Protein AF-A0A6V7HA22-F1 (afdb_monomer)

Mean predicted aligned error: 5.76 Å

Structure (mmCIF, N/CA/C/O backbone):
data_AF-A0A6V7HA22-F1
#
_entry.id   AF-A0A6V7HA22-F1
#
loop_
_atom_site.group_PDB
_atom_site.id
_atom_site.type_symbol
_atom_site.label_atom_id
_atom_site.label_alt_id
_atom_site.label_comp_id
_atom_site.label_asym_id
_atom_site.label_entity_id
_atom_site.label_seq_id
_atom_site.pdbx_PDB_ins_code
_atom_site.Cartn_x
_atom_site.Cartn_y
_atom_site.Cartn_z
_atom_site.occupancy
_atom_site.B_iso_or_equiv
_atom_site.auth_seq_id
_atom_site.auth_comp_id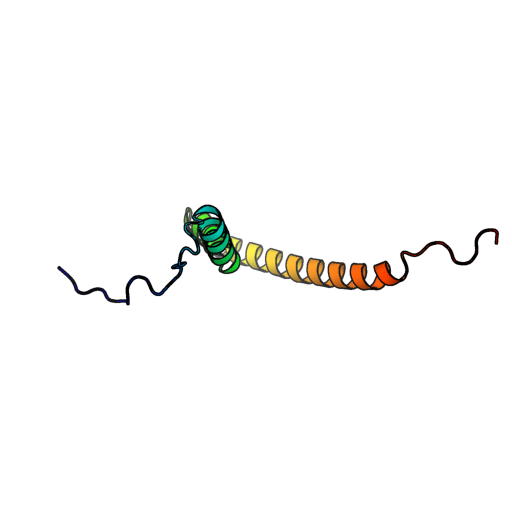
_atom_site.auth_asym_id
_atom_site.auth_atom_id
_atom_site.pdbx_PDB_model_num
ATOM 1 N N . MET A 1 1 ? -37.583 -7.371 10.030 1.00 58.41 1 MET A N 1
ATOM 2 C CA . MET A 1 1 ? -36.156 -6.981 10.049 1.00 58.41 1 MET A CA 1
ATOM 3 C C . MET A 1 1 ? -35.335 -8.212 9.701 1.00 58.41 1 MET A C 1
ATOM 5 O O . MET A 1 1 ? -35.522 -9.232 10.347 1.00 58.41 1 MET A O 1
ATOM 9 N N . GLY A 1 2 ? -34.544 -8.176 8.628 1.00 69.75 2 GLY A N 1
ATOM 10 C CA . GLY A 1 2 ? -33.761 -9.340 8.199 1.00 69.75 2 GLY A CA 1
ATOM 11 C C . GLY A 1 2 ? -32.555 -9.567 9.109 1.00 69.75 2 GLY A C 1
ATOM 12 O O . GLY A 1 2 ? -31.875 -8.608 9.466 1.00 69.75 2 GLY A O 1
ATOM 13 N N . MET A 1 3 ? -32.292 -10.824 9.469 1.00 80.12 3 MET A N 1
ATOM 14 C CA . MET A 1 3 ? -31.090 -11.212 10.212 1.00 80.12 3 MET A CA 1
ATOM 15 C C . MET A 1 3 ? -29.828 -10.814 9.434 1.00 80.12 3 MET A C 1
ATOM 17 O O . MET A 1 3 ? -29.777 -10.935 8.205 1.00 80.12 3 MET A O 1
ATOM 21 N N . ALA A 1 4 ? -28.796 -10.349 10.141 1.00 82.62 4 ALA A N 1
ATOM 22 C CA . ALA A 1 4 ? -27.519 -10.022 9.522 1.00 82.62 4 ALA A CA 1
ATOM 23 C C . ALA A 1 4 ? -26.884 -11.284 8.913 1.00 82.62 4 ALA A C 1
ATOM 25 O O . ALA A 1 4 ? -26.705 -12.288 9.595 1.00 82.62 4 ALA A O 1
ATOM 26 N N . ARG A 1 5 ? -26.514 -11.225 7.626 1.00 88.00 5 ARG A N 1
ATOM 27 C CA . ARG A 1 5 ? -25.867 -12.349 6.914 1.00 88.00 5 ARG A CA 1
ATOM 28 C C . ARG A 1 5 ? -24.417 -12.600 7.354 1.00 88.00 5 ARG A C 1
ATOM 30 O O . ARG A 1 5 ? -23.871 -13.647 7.040 1.00 88.00 5 ARG A O 1
ATOM 37 N N . HIS A 1 6 ? -23.796 -11.639 8.041 1.00 89.06 6 HIS A N 1
ATOM 38 C CA . HIS A 1 6 ? -22.405 -11.692 8.496 1.00 89.06 6 HIS A CA 1
ATOM 39 C C . HIS A 1 6 ? -22.282 -11.145 9.922 1.00 89.06 6 HIS A C 1
ATOM 41 O O . HIS A 1 6 ? -23.061 -10.273 10.325 1.00 89.06 6 HIS A O 1
ATOM 47 N N . ALA A 1 7 ? -21.272 -11.627 10.653 1.00 91.88 7 ALA A N 1
ATOM 48 C CA . ALA A 1 7 ? -20.934 -11.135 11.984 1.00 91.88 7 ALA A CA 1
ATOM 49 C C . ALA A 1 7 ? -20.541 -9.649 11.934 1.00 91.88 7 ALA A C 1
ATOM 51 O O . ALA A 1 7 ? -19.698 -9.237 11.133 1.00 91.88 7 ALA A O 1
ATOM 52 N N . GLN A 1 8 ? -21.164 -8.847 12.795 1.00 89.56 8 GLN A N 1
ATOM 53 C CA . GLN A 1 8 ? -20.852 -7.425 12.934 1.00 89.56 8 GLN A CA 1
ATOM 54 C C . GLN A 1 8 ? -19.534 -7.242 13.698 1.00 89.56 8 GLN A C 1
ATOM 56 O O . GLN A 1 8 ? -19.156 -8.098 14.494 1.00 89.56 8 GLN A O 1
ATOM 61 N N . PHE A 1 9 ? -18.838 -6.127 13.455 1.00 88.75 9 PHE A N 1
ATOM 62 C CA . PHE A 1 9 ? -17.609 -5.727 14.166 1.00 88.75 9 PHE A CA 1
ATOM 63 C C . PHE A 1 9 ? -16.412 -6.692 14.069 1.00 88.75 9 PHE A C 1
ATOM 65 O O . PHE A 1 9 ? -15.442 -6.550 14.808 1.00 88.75 9 PHE A O 1
ATOM 72 N N . LEU A 1 10 ? -16.446 -7.654 13.142 1.00 88.38 10 LEU A N 1
ATOM 73 C CA . LEU A 1 10 ? -15.334 -8.580 12.919 1.00 88.38 10 LEU A CA 1
ATOM 74 C C . LEU A 1 10 ? -14.303 -8.017 11.926 1.00 88.38 10 LEU A C 1
ATOM 76 O O . LEU A 1 10 ? -13.104 -8.007 12.187 1.00 88.38 10 LEU A O 1
ATOM 80 N N . GLY A 1 11 ? -14.763 -7.539 10.767 1.00 87.56 11 GLY A N 1
ATOM 8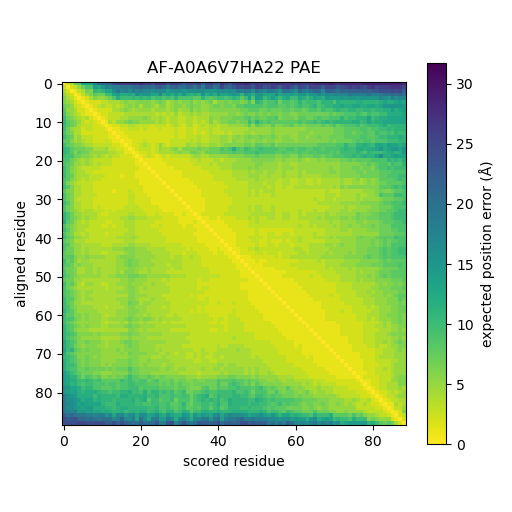1 C CA . GLY A 1 11 ? -13.891 -7.018 9.712 1.00 87.56 11 GLY A CA 1
ATOM 82 C C . GLY A 1 11 ? -13.568 -5.537 9.901 1.00 87.56 11 GLY A C 1
ATOM 83 O O . GLY A 1 11 ? -14.463 -4.752 10.208 1.00 87.56 11 GLY A O 1
ATOM 84 N N . ARG A 1 12 ? -12.304 -5.147 9.667 1.00 90.06 12 ARG A N 1
ATOM 85 C CA . ARG A 1 12 ? -11.843 -3.736 9.613 1.00 90.06 12 ARG A CA 1
ATOM 86 C C . ARG A 1 12 ? -12.238 -2.909 10.839 1.00 90.06 12 ARG A C 1
ATOM 88 O O . ARG A 1 12 ? -12.444 -1.703 10.751 1.00 90.06 12 ARG A O 1
ATOM 95 N N . THR A 1 13 ? -12.343 -3.577 11.980 1.00 93.81 13 THR A N 1
ATOM 96 C CA . THR A 1 13 ? -12.643 -2.970 13.273 1.00 93.81 13 THR A CA 1
ATOM 97 C C . THR A 1 13 ? -11.341 -2.863 14.058 1.00 93.81 13 THR A C 1
ATOM 99 O O . THR A 1 13 ? -10.548 -3.802 14.077 1.00 93.81 13 THR A O 1
ATOM 102 N N . VAL A 1 14 ? -11.089 -1.705 14.668 1.00 94.50 14 VAL A N 1
ATOM 103 C CA . VAL A 1 14 ? -9.865 -1.433 15.432 1.00 94.50 14 VAL A CA 1
ATOM 104 C C . VAL A 1 14 ? -10.250 -1.011 16.840 1.00 94.50 14 VAL A C 1
ATOM 106 O O . VAL A 1 14 ? -11.010 -0.062 17.018 1.00 94.50 14 VAL A O 1
ATOM 109 N N . MET A 1 15 ? -9.702 -1.705 17.837 1.00 95.19 15 MET A N 1
ATOM 110 C CA . MET A 1 15 ? -9.905 -1.363 19.243 1.00 95.19 15 MET A CA 1
ATOM 111 C C . MET A 1 15 ? -9.056 -0.150 19.621 1.00 95.19 15 MET A C 1
ATOM 113 O O . MET A 1 15 ? -7.867 -0.075 19.298 1.00 95.19 15 MET A O 1
ATOM 117 N N . VAL A 1 16 ? -9.664 0.796 20.329 1.00 96.38 16 VAL A N 1
ATOM 118 C CA . VAL A 1 16 ? -8.978 1.993 20.818 1.00 96.38 16 VAL A CA 1
ATOM 119 C C . VAL A 1 16 ? -8.258 1.651 22.119 1.00 96.38 16 VAL A C 1
ATOM 121 O O . VAL A 1 16 ? -8.869 1.164 23.065 1.00 96.38 16 VAL A O 1
ATOM 124 N N . GLN A 1 17 ? -6.956 1.922 22.176 1.00 95.12 17 GLN A N 1
ATOM 125 C CA . GLN A 1 17 ? -6.144 1.739 23.380 1.00 95.12 17 GLN A CA 1
ATOM 126 C C . GLN A 1 17 ? -5.879 3.092 24.039 1.00 95.12 17 GLN A C 1
ATOM 128 O O . GLN A 1 17 ? -5.572 4.063 23.345 1.00 95.12 17 GLN A O 1
ATOM 133 N N . ASN A 1 18 ? -5.959 3.149 25.372 1.00 94.56 18 ASN A N 1
ATOM 134 C CA . ASN A 1 18 ? -5.616 4.329 26.180 1.00 94.56 18 ASN A CA 1
ATOM 135 C C . ASN A 1 18 ? -6.323 5.621 25.728 1.00 94.56 18 ASN A C 1
ATOM 137 O O . ASN A 1 18 ? -5.722 6.692 25.735 1.00 94.56 18 ASN A O 1
ATOM 141 N N . ASN A 1 19 ? -7.572 5.505 25.261 1.00 93.69 19 ASN A N 1
ATOM 142 C CA . ASN A 1 19 ? -8.359 6.602 24.686 1.00 93.69 19 ASN A CA 1
ATOM 143 C C . ASN A 1 19 ? -7.657 7.372 23.539 1.00 93.69 19 ASN A C 1
ATOM 145 O O . ASN A 1 19 ? -8.003 8.510 23.229 1.00 93.69 19 ASN A O 1
ATOM 149 N N . ASN A 1 20 ? -6.662 6.766 22.882 1.00 95.94 20 ASN A N 1
ATOM 150 C CA . ASN A 1 20 ? -5.942 7.394 21.781 1.00 95.94 20 ASN A CA 1
ATOM 151 C C . ASN A 1 20 ? -6.631 7.0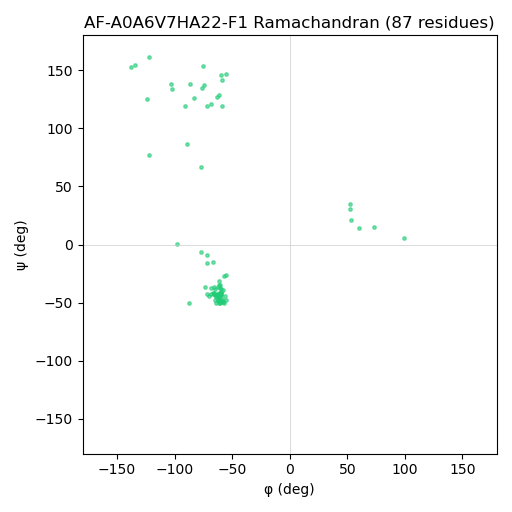91 20.442 1.00 95.94 20 ASN A C 1
ATOM 153 O O . ASN A 1 20 ? -6.294 6.136 19.733 1.00 95.94 20 ASN A O 1
ATOM 157 N N . LEU A 1 21 ? -7.608 7.931 20.104 1.00 95.12 21 LEU A N 1
ATOM 158 C CA . LEU A 1 21 ? -8.391 7.829 18.871 1.00 95.12 21 LEU A CA 1
ATOM 159 C C . LEU A 1 21 ? -7.550 8.068 17.614 1.00 95.12 21 LEU A C 1
ATOM 161 O O . LEU A 1 21 ? -7.750 7.409 16.594 1.00 95.12 21 LEU A O 1
ATOM 165 N N . GLU A 1 22 ? -6.587 8.984 17.679 1.00 96.31 22 GLU A N 1
ATOM 166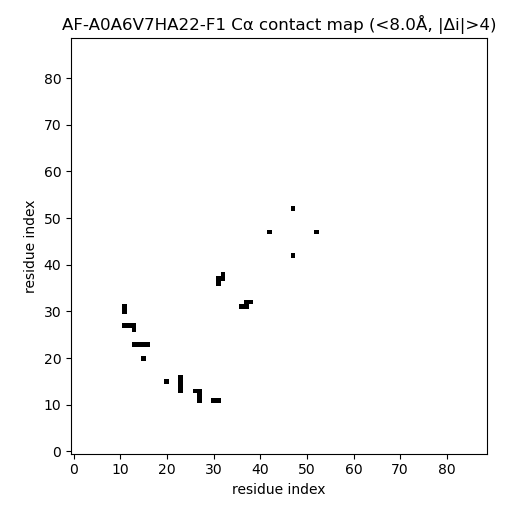 C CA . GLU A 1 22 ? -5.790 9.361 16.516 1.00 96.31 22 GLU A CA 1
ATOM 167 C C . GLU A 1 22 ? -4.915 8.195 16.037 1.00 96.31 22 GLU A C 1
ATOM 169 O O . GLU A 1 22 ? -4.871 7.882 14.844 1.00 96.31 22 GLU A O 1
ATOM 174 N N . LYS A 1 23 ? -4.285 7.478 16.975 1.00 96.19 23 LYS A N 1
ATOM 175 C CA . LYS A 1 23 ? -3.506 6.271 16.678 1.00 96.19 23 LYS A CA 1
ATOM 176 C C . LYS A 1 23 ? -4.384 5.170 16.083 1.00 96.19 23 LYS A C 1
ATOM 178 O O . LYS A 1 23 ? -3.979 4.545 15.102 1.00 96.19 23 LYS A O 1
ATOM 183 N N . ALA A 1 24 ? -5.576 4.952 16.642 1.00 97.00 24 ALA A N 1
ATOM 184 C CA . ALA A 1 24 ? -6.516 3.953 16.138 1.00 97.00 24 ALA A CA 1
ATOM 185 C C . ALA A 1 24 ? -6.979 4.279 14.707 1.00 97.00 24 ALA A C 1
ATOM 187 O O . ALA A 1 24 ? -6.958 3.404 13.842 1.00 97.00 24 ALA A O 1
ATOM 188 N N . ASN A 1 25 ? -7.298 5.545 14.423 1.00 96.25 25 ASN A N 1
ATOM 189 C CA . ASN A 1 25 ? -7.709 5.985 13.091 1.00 96.25 25 ASN A CA 1
ATOM 190 C C . ASN A 1 25 ? -6.567 5.863 12.065 1.00 96.25 25 ASN A C 1
ATOM 192 O O . ASN A 1 25 ? -6.765 5.373 10.954 1.00 96.25 25 ASN A O 1
ATOM 196 N N . ARG A 1 26 ? -5.334 6.233 12.436 1.00 96.25 26 ARG A N 1
ATOM 197 C CA . ARG A 1 26 ? -4.152 6.031 11.578 1.00 96.25 26 ARG A CA 1
ATOM 198 C C . ARG A 1 26 ? -3.921 4.551 11.277 1.00 96.25 26 ARG A C 1
ATOM 200 O O . ARG A 1 26 ? -3.640 4.196 10.134 1.00 96.25 26 ARG A O 1
ATOM 207 N N . LEU A 1 27 ? -4.067 3.682 12.278 1.00 96.19 27 LEU A N 1
ATOM 208 C CA . LEU A 1 27 ? -3.938 2.240 12.090 1.00 96.19 27 LEU A CA 1
ATOM 209 C C . LEU A 1 27 ? -5.024 1.702 11.155 1.00 96.19 27 LEU A C 1
ATOM 211 O O . LEU A 1 27 ? -4.698 0.978 10.217 1.00 96.19 27 LEU A O 1
ATOM 215 N N . LEU A 1 28 ? -6.279 2.115 11.348 1.00 96.12 28 LEU A N 1
ATOM 216 C CA . LEU A 1 28 ? -7.382 1.754 10.462 1.00 96.12 28 LEU A CA 1
ATOM 217 C C . LEU A 1 28 ? -7.108 2.202 9.018 1.00 96.12 28 LEU A C 1
ATOM 219 O O . LEU A 1 28 ? -7.174 1.386 8.102 1.00 96.12 28 LEU A O 1
ATOM 223 N N . ASN A 1 29 ? -6.709 3.458 8.808 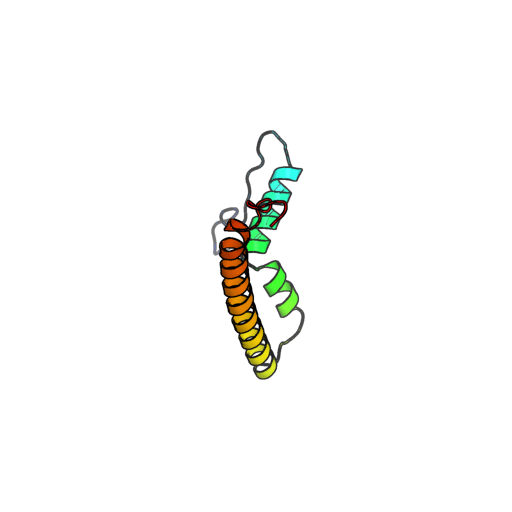1.00 96.38 29 ASN A N 1
ATOM 224 C CA . ASN A 1 29 ? -6.366 3.974 7.480 1.00 96.38 29 ASN A CA 1
ATOM 225 C C . ASN A 1 29 ? -5.218 3.198 6.823 1.00 96.38 29 ASN A C 1
ATOM 227 O O . ASN A 1 29 ? -5.268 2.930 5.621 1.00 96.38 29 ASN A O 1
ATOM 231 N N . ASN A 1 30 ? -4.211 2.785 7.596 1.00 96.38 30 ASN A N 1
ATOM 232 C CA . ASN A 1 30 ? -3.119 1.953 7.096 1.00 96.38 30 ASN A CA 1
ATOM 233 C C . ASN A 1 30 ? -3.601 0.554 6.690 1.00 96.38 30 ASN A C 1
ATOM 235 O O . ASN A 1 30 ? -3.187 0.063 5.641 1.00 96.38 3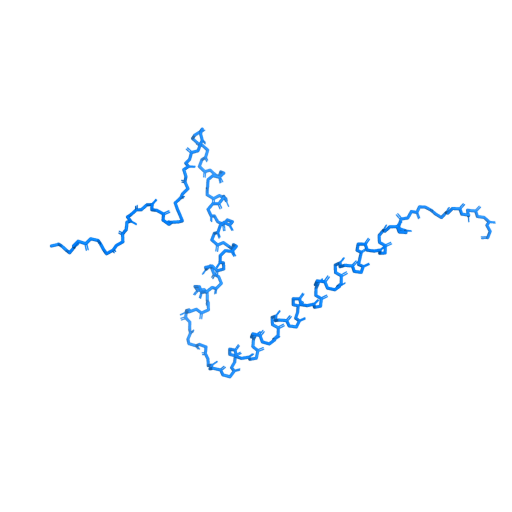0 ASN A O 1
ATOM 239 N N . VAL A 1 31 ? -4.484 -0.077 7.472 1.00 96.31 31 VAL A N 1
ATOM 240 C CA . VAL A 1 31 ? -5.087 -1.379 7.131 1.00 96.31 31 VAL A CA 1
ATOM 241 C C . VAL A 1 31 ? -5.887 -1.269 5.831 1.00 96.31 31 VAL A C 1
ATOM 243 O O . VAL A 1 31 ? -5.632 -2.018 4.891 1.00 96.31 31 VAL A O 1
ATOM 246 N N . LEU A 1 32 ? -6.773 -0.273 5.725 1.00 96.38 32 LEU A N 1
ATOM 247 C CA . LEU A 1 32 ? -7.585 -0.035 4.525 1.00 96.38 32 LEU A CA 1
ATOM 248 C C . LEU A 1 32 ? -6.730 0.279 3.285 1.00 96.38 32 LEU A C 1
ATOM 250 O O . LEU A 1 32 ? -7.078 -0.117 2.170 1.00 96.38 32 LEU A O 1
ATOM 254 N N . SER A 1 33 ? -5.607 0.978 3.472 1.00 95.88 33 SER A N 1
ATOM 255 C CA . SER A 1 33 ? -4.663 1.294 2.395 1.00 95.88 33 SER A CA 1
ATOM 256 C C . SER A 1 33 ? -3.887 0.062 1.934 1.00 95.88 33 SER A C 1
ATOM 258 O O . SER A 1 33 ? -3.759 -0.145 0.731 1.00 95.88 33 SER A O 1
ATOM 260 N N . LYS A 1 34 ? -3.417 -0.782 2.865 1.00 95.56 34 LYS A N 1
ATOM 261 C CA . LYS A 1 34 ? -2.716 -2.039 2.552 1.00 95.56 34 LYS A CA 1
ATOM 262 C C . LYS A 1 34 ? -3.617 -3.050 1.846 1.00 95.56 34 LYS A C 1
ATOM 264 O O . LYS A 1 34 ? -3.162 -3.717 0.926 1.00 95.56 34 LYS A O 1
ATOM 269 N N . GLU A 1 35 ? -4.887 -3.132 2.239 1.00 95.44 35 GLU A N 1
ATOM 270 C CA . GLU A 1 35 ? -5.893 -3.954 1.5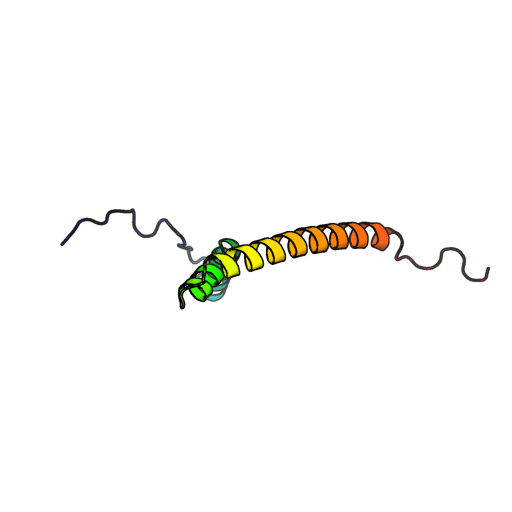48 1.00 95.44 35 GLU A CA 1
ATOM 271 C C . GLU A 1 35 ? -6.314 -3.370 0.185 1.00 95.44 35 GLU A C 1
ATOM 273 O O . GLU A 1 35 ? -7.033 -4.020 -0.569 1.00 95.44 35 GLU A O 1
ATOM 278 N N . GLY A 1 36 ? -5.896 -2.142 -0.149 1.00 95.38 36 GLY A N 1
ATOM 279 C CA . GLY A 1 36 ? -6.203 -1.505 -1.431 1.00 95.38 36 GLY A CA 1
ATOM 280 C C . GLY A 1 36 ? -7.653 -1.026 -1.574 1.00 95.38 36 GLY A C 1
ATOM 281 O O . GLY A 1 36 ? -8.084 -0.697 -2.680 1.00 95.38 36 GLY A O 1
ATOM 282 N N . ILE A 1 37 ? -8.420 -0.929 -0.482 1.00 95.88 37 ILE A N 1
ATOM 283 C CA . ILE A 1 37 ? -9.857 -0.594 -0.527 1.00 95.88 37 ILE A CA 1
ATOM 284 C C . ILE A 1 37 ? -10.089 0.800 -1.079 1.00 95.88 37 ILE A C 1
ATOM 286 O O . ILE A 1 37 ? -10.978 1.000 -1.902 1.00 95.88 37 ILE A O 1
ATOM 290 N N . PHE A 1 38 ? -9.281 1.774 -0.662 1.00 95.88 38 PHE A N 1
ATOM 291 C CA . PHE A 1 38 ? -9.406 3.133 -1.179 1.00 95.88 38 PHE A CA 1
ATOM 292 C C . PHE A 1 38 ? -9.155 3.191 -2.682 1.00 95.88 38 PHE A C 1
ATOM 294 O O . PHE A 1 38 ? -9.807 3.947 -3.396 1.00 95.88 38 PHE A O 1
ATOM 301 N N . GLU A 1 39 ? -8.220 2.390 -3.181 1.00 94.81 39 GLU A N 1
ATOM 302 C CA . GLU A 1 39 ? -7.944 2.312 -4.606 1.00 94.81 39 GLU A CA 1
ATOM 303 C C . GLU A 1 39 ? -9.084 1.630 -5.364 1.00 94.81 39 GLU A C 1
ATOM 305 O O . GLU A 1 39 ? -9.541 2.166 -6.375 1.00 94.81 39 GLU A O 1
ATOM 310 N N . GLN A 1 40 ? -9.604 0.516 -4.845 1.00 95.44 40 GLN A N 1
ATOM 311 C CA . GLN A 1 40 ? -10.784 -0.137 -5.400 1.00 95.44 40 GLN A CA 1
ATOM 312 C C . GLN A 1 40 ? -11.973 0.826 -5.444 1.00 95.44 40 GLN A C 1
ATOM 314 O O . GLN A 1 40 ? -12.546 1.012 -6.511 1.00 95.44 40 GLN A O 1
ATOM 319 N N . TYR A 1 41 ? -12.282 1.496 -4.331 1.00 95.94 41 TYR A N 1
ATOM 320 C CA . TYR A 1 41 ? -13.359 2.480 -4.240 1.00 95.94 41 TYR A CA 1
ATOM 321 C C . TYR A 1 41 ? -13.203 3.585 -5.286 1.00 95.94 41 TYR A C 1
ATOM 323 O O . TYR A 1 41 ? -14.141 3.894 -6.020 1.00 95.94 41 TYR A O 1
ATOM 331 N N . ARG A 1 42 ? -11.998 4.161 -5.408 1.00 95.25 42 ARG A N 1
ATOM 332 C CA . ARG A 1 42 ? -11.724 5.210 -6.399 1.00 95.25 42 ARG A CA 1
ATOM 333 C C . ARG A 1 42 ? -11.937 4.723 -7.832 1.00 95.25 42 ARG A C 1
ATOM 335 O O . ARG A 1 42 ? -12.439 5.507 -8.633 1.00 95.25 42 ARG A O 1
ATOM 342 N N . ARG A 1 43 ? -11.579 3.469 -8.130 1.00 93.81 43 ARG A N 1
ATOM 343 C CA . ARG A 1 43 ? -11.737 2.830 -9.447 1.00 93.81 43 ARG A CA 1
ATOM 344 C C . ARG A 1 43 ? -13.187 2.469 -9.753 1.00 93.81 43 ARG A C 1
ATOM 346 O O . ARG A 1 43 ? -13.604 2.621 -10.888 1.00 93.81 43 ARG A O 1
ATOM 353 N N . THR A 1 44 ? -13.965 2.040 -8.760 1.00 95.38 44 THR A N 1
ATOM 354 C CA . THR A 1 44 ? -15.375 1.658 -8.944 1.00 95.38 44 THR A CA 1
ATOM 355 C C . THR A 1 44 ? -16.324 2.847 -9.071 1.00 95.38 44 THR A C 1
ATOM 357 O O . THR A 1 44 ? -17.499 2.637 -9.349 1.00 95.38 44 THR A O 1
ATOM 360 N N . ARG A 1 45 ? -15.850 4.090 -8.885 1.00 95.88 45 ARG A N 1
ATOM 361 C CA . ARG A 1 45 ? -16.675 5.296 -9.090 1.00 95.88 45 ARG A CA 1
ATOM 362 C C . ARG A 1 45 ? -17.183 5.437 -10.524 1.00 95.88 45 ARG A C 1
ATOM 364 O O . ARG A 1 45 ? -18.267 5.968 -10.722 1.00 95.88 45 ARG A O 1
ATOM 371 N N . TYR A 1 46 ? -16.417 4.954 -11.498 1.00 96.25 46 TYR A N 1
ATOM 372 C CA . TYR A 1 46 ? -16.787 4.971 -12.909 1.00 96.25 46 TYR A CA 1
ATOM 373 C C . TYR A 1 46 ? -16.491 3.614 -13.539 1.00 96.25 46 TYR A C 1
ATOM 375 O O . TYR A 1 46 ? -15.619 2.876 -13.084 1.00 96.25 46 TYR A O 1
ATOM 383 N N . TYR A 1 47 ? -17.209 3.280 -14.606 1.00 96.88 47 TYR A N 1
ATOM 384 C CA . TYR A 1 47 ? -16.946 2.053 -15.342 1.00 96.88 47 TYR A CA 1
ATOM 385 C C . TYR A 1 47 ? -15.590 2.122 -16.065 1.00 96.88 47 TYR A C 1
ATOM 387 O O . TYR A 1 47 ? -15.372 2.969 -16.931 1.00 96.88 47 TYR A O 1
ATOM 395 N N . GLU A 1 48 ? -14.692 1.191 -15.740 1.00 96.44 48 GLU A N 1
ATOM 396 C CA . GLU A 1 48 ? -13.431 0.976 -16.454 1.00 96.44 48 GLU A CA 1
ATOM 397 C C . GLU A 1 48 ? -13.648 -0.062 -17.567 1.00 96.44 48 GLU A C 1
ATOM 399 O O . GLU A 1 48 ? -13.990 -1.218 -17.299 1.00 96.44 48 GLU A O 1
ATOM 404 N N . LYS A 1 49 ? -13.422 0.331 -18.829 1.00 98.06 49 LYS A N 1
ATOM 405 C CA . LYS A 1 49 ? -13.497 -0.597 -19.969 1.00 98.06 49 LYS A CA 1
ATOM 406 C C . LYS A 1 49 ? -12.489 -1.750 -19.799 1.00 98.06 49 LYS A C 1
ATOM 408 O O . LYS A 1 49 ? -11.370 -1.514 -19.336 1.00 98.06 49 LYS A O 1
ATOM 413 N N . PRO A 1 50 ? -12.799 -2.985 -20.245 1.00 97.81 50 PRO A N 1
ATOM 414 C CA . PRO A 1 50 ? -11.923 -4.139 -20.034 1.00 97.81 50 PRO A CA 1
ATOM 415 C C . PRO A 1 50 ? -10.536 -3.985 -20.670 1.00 97.81 50 PRO A C 1
ATOM 417 O O . PRO A 1 50 ? -9.547 -4.457 -20.112 1.00 97.81 50 PRO A O 1
ATOM 420 N N . THR A 1 51 ? -10.446 -3.319 -21.823 1.00 97.81 51 THR A N 1
ATOM 421 C CA . THR A 1 51 ? -9.178 -3.039 -22.515 1.00 97.81 51 THR A CA 1
ATOM 422 C C . THR A 1 51 ? -8.282 -2.107 -21.704 1.00 97.81 51 THR A C 1
ATOM 424 O O . THR A 1 51 ? -7.094 -2.380 -21.548 1.00 97.81 51 THR A O 1
ATOM 427 N N . GLU A 1 52 ? -8.863 -1.059 -21.124 1.00 97.19 52 GLU A N 1
ATOM 428 C CA . GLU A 1 52 ? -8.153 -0.093 -20.284 1.00 97.19 52 GLU A CA 1
ATOM 429 C C . GLU A 1 52 ? -7.695 -0.742 -18.977 1.00 97.19 52 GLU A C 1
ATOM 431 O O . GLU A 1 52 ? -6.524 -0.639 -18.611 1.00 97.19 52 GLU A O 1
ATOM 436 N N . LYS A 1 53 ? -8.560 -1.555 -18.354 1.00 97.06 53 LYS A N 1
ATOM 437 C CA . LYS A 1 53 ? -8.199 -2.356 -17.177 1.00 97.06 53 LYS A CA 1
ATOM 438 C C . LYS A 1 53 ? -6.998 -3.268 -17.440 1.00 97.06 53 LYS A C 1
ATOM 440 O O . LYS A 1 53 ? -6.096 -3.355 -16.609 1.00 97.06 53 LYS A O 1
ATOM 445 N N . ARG A 1 54 ? -6.964 -3.950 -18.593 1.00 98.00 54 ARG A N 1
ATOM 446 C CA . ARG A 1 54 ? -5.837 -4.819 -18.987 1.00 98.00 54 ARG A CA 1
ATOM 447 C C . ARG A 1 54 ? -4.540 -4.024 -19.139 1.00 98.00 54 ARG A C 1
ATOM 449 O O . ARG A 1 54 ? -3.515 -4.449 -18.610 1.00 98.00 54 ARG A O 1
ATOM 456 N N . ARG A 1 55 ? -4.588 -2.867 -19.810 1.00 98.00 55 ARG A N 1
ATOM 457 C CA . ARG A 1 55 ? -3.430 -1.971 -19.980 1.00 98.00 55 ARG A CA 1
ATOM 458 C C . ARG A 1 55 ? -2.896 -1.485 -18.635 1.00 98.00 55 ARG A C 1
ATOM 460 O O . ARG A 1 55 ? -1.697 -1.586 -18.387 1.00 98.00 55 ARG A O 1
ATOM 467 N N . ARG A 1 56 ? -3.786 -1.041 -17.745 1.00 96.81 56 ARG A N 1
ATOM 468 C CA . ARG A 1 56 ? -3.433 -0.580 -16.400 1.00 96.81 56 ARG A CA 1
ATOM 469 C C . ARG A 1 56 ? -2.761 -1.675 -15.570 1.00 96.81 56 ARG A C 1
ATOM 471 O O . ARG A 1 56 ? -1.691 -1.441 -15.022 1.00 96.81 56 ARG A O 1
ATOM 478 N N . ILE A 1 57 ? -3.354 -2.871 -15.505 1.00 97.12 57 ILE A N 1
ATOM 479 C CA . ILE A 1 57 ? -2.782 -3.997 -14.745 1.00 97.12 57 ILE A CA 1
ATOM 480 C C . ILE A 1 57 ? -1.392 -4.360 -15.277 1.00 97.12 57 ILE A C 1
ATOM 482 O O . ILE A 1 57 ? -0.490 -4.634 -14.489 1.00 97.12 57 ILE A O 1
ATOM 486 N N . ASN A 1 58 ? -1.204 -4.356 -16.600 1.00 98.19 58 ASN A N 1
ATOM 487 C CA . ASN A 1 58 ? 0.104 -4.625 -17.189 1.00 98.19 58 ASN A CA 1
ATOM 488 C C . ASN A 1 58 ? 1.138 -3.570 -16.768 1.00 98.19 58 ASN A C 1
ATOM 490 O O . ASN A 1 58 ? 2.216 -3.918 -16.295 1.00 98.19 58 ASN A O 1
ATOM 494 N N . TYR A 1 59 ? 0.778 -2.287 -16.860 1.00 98.19 59 TYR A N 1
ATOM 495 C CA . TYR A 1 59 ? 1.635 -1.185 -16.424 1.00 98.19 59 TYR A CA 1
ATOM 496 C C . TYR A 1 59 ? 2.008 -1.282 -14.936 1.00 98.19 59 TYR A C 1
ATOM 498 O O . TYR A 1 59 ? 3.182 -1.168 -14.591 1.00 98.19 59 TYR A O 1
ATOM 506 N N . GLU A 1 60 ? 1.035 -1.540 -14.056 1.00 97.00 60 GLU A N 1
ATOM 507 C CA . GLU A 1 60 ? 1.261 -1.691 -12.611 1.00 97.00 60 GLU A CA 1
ATOM 508 C C . GLU A 1 60 ? 2.234 -2.831 -12.298 1.00 97.00 60 GLU A C 1
ATOM 510 O O . GLU A 1 60 ? 3.144 -2.653 -11.489 1.00 97.00 60 GLU A O 1
ATOM 515 N N . LYS A 1 61 ? 2.092 -3.974 -12.979 1.00 98.06 61 LYS A N 1
ATOM 516 C CA . LYS A 1 61 ? 3.000 -5.118 -12.825 1.00 98.06 61 LYS A CA 1
ATOM 517 C C . LYS A 1 61 ? 4.418 -4.785 -13.275 1.00 98.06 61 LYS A C 1
ATOM 519 O O . LYS A 1 61 ?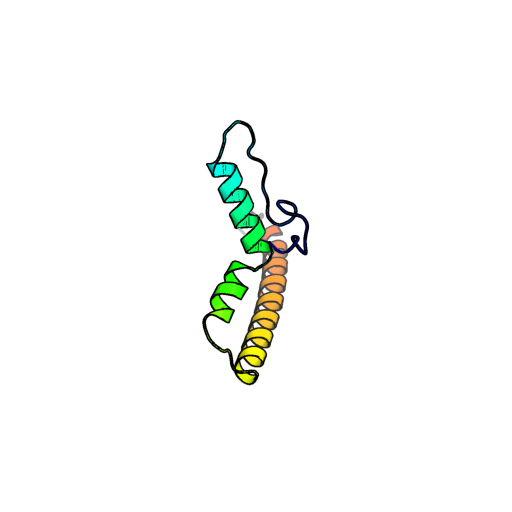 5.358 -5.009 -12.518 1.00 98.06 61 LYS A O 1
ATOM 524 N N . CYS A 1 62 ? 4.578 -4.223 -14.473 1.00 98.19 62 CYS A N 1
ATOM 525 C CA . CYS A 1 62 ? 5.894 -3.843 -14.988 1.00 98.19 62 CYS A CA 1
ATOM 526 C C . CYS A 1 62 ? 6.577 -2.815 -14.079 1.00 98.19 62 CYS A C 1
ATOM 528 O O . CYS A 1 62 ? 7.763 -2.942 -13.781 1.00 98.19 62 CYS A O 1
ATOM 530 N N . LYS A 1 63 ? 5.819 -1.827 -13.591 1.00 98.12 63 LYS A N 1
ATOM 531 C CA . LYS A 1 63 ? 6.321 -0.829 -12.646 1.00 98.12 63 LYS A CA 1
ATOM 532 C C . LYS A 1 63 ? 6.757 -1.467 -11.327 1.00 98.12 63 LYS A C 1
ATOM 534 O O . LYS A 1 63 ? 7.816 -1.111 -10.825 1.00 98.12 63 LYS A O 1
ATOM 539 N N . ALA A 1 64 ? 5.973 -2.399 -10.781 1.00 97.75 64 ALA A N 1
ATOM 540 C CA . ALA A 1 64 ? 6.312 -3.091 -9.540 1.00 97.75 64 ALA A CA 1
ATOM 541 C C . ALA A 1 64 ? 7.628 -3.873 -9.665 1.00 97.75 64 ALA A C 1
ATOM 543 O O . ALA A 1 64 ? 8.513 -3.677 -8.838 1.00 97.75 64 ALA A O 1
ATOM 544 N N . ILE A 1 65 ? 7.784 -4.663 -10.735 1.00 97.94 65 ILE A N 1
ATOM 545 C CA . ILE A 1 65 ? 9.013 -5.428 -11.015 1.00 97.94 65 ILE A CA 1
ATOM 546 C C . ILE A 1 65 ? 10.217 -4.485 -11.117 1.00 97.94 65 ILE A C 1
ATOM 548 O O . ILE A 1 65 ? 11.223 -4.684 -10.441 1.00 97.94 65 ILE A O 1
ATOM 552 N N . TYR A 1 66 ? 10.092 -3.408 -11.898 1.00 97.94 66 TYR A N 1
ATOM 553 C CA . TYR A 1 66 ? 11.169 -2.433 -12.058 1.00 97.94 66 TYR A CA 1
ATOM 554 C C . TYR A 1 66 ? 11.554 -1.761 -10.735 1.00 97.94 66 TYR A C 1
ATOM 556 O O . TYR A 1 66 ? 12.737 -1.637 -10.419 1.00 97.94 66 TYR A O 1
ATOM 564 N N . CYS A 1 67 ? 10.568 -1.312 -9.952 1.00 98.00 67 CYS A N 1
ATOM 565 C CA . CYS A 1 67 ? 10.821 -0.689 -8.657 1.00 98.00 67 CYS A CA 1
ATOM 566 C C . CYS A 1 67 ? 11.511 -1.663 -7.697 1.00 98.00 67 CYS A C 1
ATOM 568 O O . CYS A 1 67 ? 12.458 -1.265 -7.026 1.00 98.00 67 CYS A O 1
ATOM 570 N N . GLU A 1 68 ? 11.084 -2.926 -7.667 1.00 97.9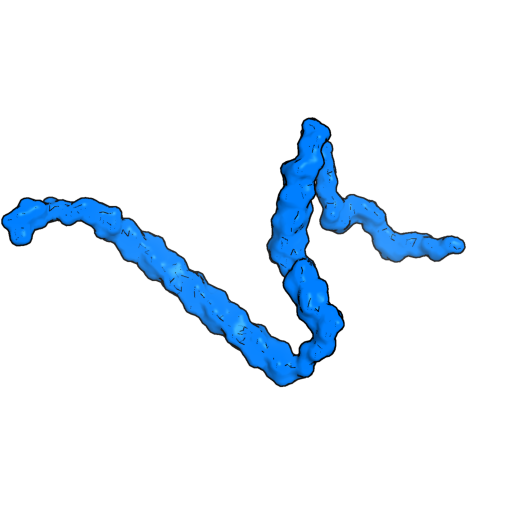4 68 GLU A N 1
ATOM 571 C CA . GLU A 1 68 ? 11.694 -3.966 -6.840 1.00 97.94 68 GLU A CA 1
ATOM 572 C C . GLU A 1 68 ? 13.158 -4.221 -7.236 1.00 97.94 68 GLU A C 1
ATOM 574 O O . GLU A 1 68 ? 14.050 -4.177 -6.383 1.00 97.94 68 GLU A O 1
ATOM 579 N N . ASP A 1 69 ? 13.427 -4.400 -8.533 1.00 98.19 69 ASP A N 1
ATOM 580 C CA . ASP A 1 69 ? 14.777 -4.584 -9.075 1.00 98.19 69 ASP A CA 1
ATOM 581 C C . ASP A 1 69 ? 15.681 -3.384 -8.768 1.00 98.19 69 ASP A C 1
ATOM 583 O O . ASP A 1 69 ? 16.828 -3.544 -8.335 1.00 98.19 69 ASP A O 1
ATOM 587 N N . MET A 1 70 ? 15.155 -2.171 -8.937 1.00 98.00 70 MET A N 1
ATOM 588 C CA . MET A 1 70 ? 15.877 -0.937 -8.653 1.00 98.00 70 MET A CA 1
ATOM 589 C C . MET A 1 70 ? 16.185 -0.798 -7.160 1.00 98.00 70 MET A C 1
ATOM 591 O O . MET A 1 70 ? 17.312 -0.459 -6.804 1.00 98.00 70 MET A O 1
ATOM 595 N N . THR A 1 71 ? 15.234 -1.110 -6.272 1.00 97.88 71 THR A N 1
ATOM 596 C CA . THR A 1 71 ? 15.472 -1.122 -4.822 1.00 97.88 71 THR A CA 1
ATOM 597 C C . THR A 1 71 ? 16.562 -2.124 -4.449 1.00 97.88 71 THR A C 1
ATOM 599 O O . THR A 1 71 ? 17.470 -1.769 -3.694 1.00 97.88 71 THR A O 1
ATOM 602 N N . ARG A 1 72 ? 16.543 -3.336 -5.023 1.00 97.38 72 ARG A N 1
ATOM 603 C CA . ARG A 1 72 ? 17.595 -4.345 -4.806 1.00 97.38 72 ARG A CA 1
ATOM 604 C C . ARG A 1 72 ? 18.965 -3.844 -5.275 1.00 97.38 72 ARG A C 1
ATOM 606 O O . ARG A 1 72 ? 19.951 -3.967 -4.547 1.00 97.38 72 ARG A O 1
ATOM 613 N N . LYS A 1 73 ? 19.031 -3.205 -6.447 1.00 97.25 73 LYS A N 1
ATOM 614 C CA . LYS A 1 73 ? 20.266 -2.602 -6.973 1.00 97.25 73 LYS A CA 1
ATOM 615 C C . LYS A 1 73 ? 20.784 -1.472 -6.082 1.00 97.25 73 LYS A C 1
ATOM 617 O O . LYS A 1 73 ? 21.978 -1.426 -5.798 1.00 97.25 73 LYS A O 1
ATOM 622 N N . ILE A 1 74 ? 19.904 -0.583 -5.623 1.00 96.88 74 ILE A N 1
ATOM 623 C CA . ILE A 1 74 ? 20.263 0.518 -4.722 1.00 96.88 74 ILE A CA 1
ATOM 624 C C . ILE A 1 74 ? 20.852 -0.040 -3.426 1.00 96.88 74 ILE A C 1
ATOM 626 O O . ILE A 1 74 ? 21.946 0.363 -3.046 1.00 96.88 74 ILE A O 1
ATOM 630 N N . GLN A 1 75 ? 20.192 -1.008 -2.785 1.00 95.88 75 GLN A N 1
ATOM 631 C CA . GLN A 1 75 ? 20.698 -1.637 -1.559 1.00 95.88 75 GLN A CA 1
ATOM 632 C C . GLN A 1 75 ? 22.076 -2.282 -1.761 1.00 95.88 75 GLN A C 1
ATOM 634 O O . GLN A 1 75 ? 22.951 -2.154 -0.905 1.00 95.88 75 GLN A O 1
ATOM 639 N N . PHE A 1 76 ? 22.297 -2.921 -2.912 1.00 96.00 76 PHE A N 1
ATOM 640 C CA . PHE A 1 76 ? 23.593 -3.500 -3.257 1.00 96.00 76 PHE A CA 1
ATOM 641 C C . PHE A 1 76 ? 24.691 -2.435 -3.413 1.00 96.00 76 PHE A C 1
ATOM 643 O O . PHE A 1 76 ? 25.772 -2.572 -2.836 1.00 96.00 76 PHE A O 1
ATOM 650 N N . ILE A 1 77 ? 24.417 -1.359 -4.158 1.00 95.25 77 ILE A N 1
ATOM 651 C CA . ILE A 1 77 ? 25.382 -0.276 -4.410 1.00 95.25 77 ILE A CA 1
ATOM 652 C C . ILE A 1 77 ? 25.667 0.520 -3.135 1.00 95.25 77 ILE A C 1
ATOM 654 O O . ILE A 1 77 ? 26.819 0.879 -2.890 1.00 95.25 77 ILE A O 1
ATOM 658 N N . LEU A 1 78 ? 24.655 0.748 -2.291 1.00 95.00 78 LEU A N 1
ATOM 659 C CA . LEU A 1 78 ? 24.790 1.489 -1.034 1.00 95.00 78 LEU A CA 1
ATOM 660 C C . LEU A 1 78 ? 25.870 0.906 -0.114 1.00 95.00 78 LEU A C 1
ATOM 662 O O . LEU A 1 78 ? 26.499 1.657 0.623 1.00 95.00 78 LEU A O 1
ATOM 666 N N . ARG A 1 79 ? 26.186 -0.393 -0.214 1.00 91.19 79 ARG A N 1
ATOM 667 C CA . ARG A 1 79 ? 27.314 -1.007 0.511 1.00 91.19 79 ARG A CA 1
ATOM 668 C C . ARG A 1 79 ? 28.668 -0.344 0.212 1.00 91.19 79 ARG A C 1
ATOM 670 O O . ARG A 1 79 ? 29.586 -0.421 1.026 1.00 91.19 79 ARG A O 1
ATOM 677 N N . LYS A 1 80 ? 28.827 0.255 -0.969 1.00 90.12 80 LYS A N 1
ATOM 678 C CA . LYS A 1 80 ? 30.046 0.952 -1.401 1.00 90.12 80 LYS A CA 1
ATOM 679 C C . LYS A 1 80 ? 29.975 2.465 -1.202 1.00 90.12 80 LYS A C 1
ATOM 681 O O . LYS A 1 80 ? 30.962 3.130 -1.494 1.00 90.12 80 LYS A O 1
ATOM 686 N N . ASN A 1 81 ? 28.872 2.994 -0.669 1.00 91.25 81 ASN A N 1
ATOM 687 C CA . ASN A 1 81 ? 28.731 4.406 -0.323 1.00 91.25 81 ASN A CA 1
ATOM 688 C C . ASN A 1 81 ? 29.463 4.723 0.992 1.00 91.25 81 ASN A C 1
ATOM 690 O O . ASN A 1 81 ? 28.851 4.979 2.026 1.00 91.25 81 ASN A O 1
ATOM 694 N N . ARG A 1 82 ? 30.788 4.614 0.955 1.00 90.00 82 ARG A N 1
ATOM 695 C CA . ARG A 1 82 ? 31.715 4.933 2.044 1.00 90.00 82 ARG A CA 1
ATOM 696 C C . ARG A 1 82 ? 32.703 5.983 1.552 1.00 90.00 82 ARG A C 1
ATOM 698 O O . ARG A 1 82 ? 32.877 6.124 0.342 1.00 90.00 82 ARG A O 1
ATOM 705 N N . GLU A 1 83 ? 33.363 6.678 2.472 1.00 89.88 83 GLU A N 1
ATOM 706 C CA . GLU A 1 83 ? 34.459 7.585 2.118 1.00 89.88 83 GLU A CA 1
ATOM 707 C C . GLU A 1 83 ? 35.535 6.849 1.309 1.00 89.88 83 GLU A C 1
ATOM 709 O O . GLU A 1 83 ? 35.741 5.639 1.476 1.00 89.88 83 GLU A O 1
ATOM 714 N N . ASN A 1 84 ? 36.180 7.571 0.387 1.00 88.56 84 ASN A N 1
ATOM 715 C CA . ASN A 1 84 ? 37.198 6.986 -0.475 1.00 88.56 84 ASN A CA 1
ATOM 716 C C . ASN A 1 84 ? 38.329 6.411 0.401 1.00 88.56 84 ASN A C 1
ATOM 718 O O . ASN A 1 84 ? 38.965 7.176 1.123 1.00 88.56 84 ASN A O 1
ATOM 722 N N . PRO A 1 85 ? 38.604 5.093 0.342 1.00 89.44 85 PRO A N 1
ATOM 723 C CA . PRO A 1 85 ? 39.662 4.487 1.145 1.00 89.44 85 PRO A CA 1
ATOM 724 C C . PRO A 1 85 ? 41.072 4.947 0.749 1.00 89.44 85 PRO A C 1
ATOM 726 O O . PRO A 1 85 ? 41.999 4.735 1.522 1.00 89.44 85 PRO A O 1
ATOM 729 N N . PHE A 1 86 ? 41.242 5.564 -0.425 1.00 89.56 86 PHE A N 1
ATOM 730 C CA . PHE A 1 86 ? 42.527 6.066 -0.912 1.00 89.56 86 PHE A CA 1
ATOM 731 C C . PHE A 1 86 ? 42.443 7.572 -1.205 1.00 89.56 86 PHE A C 1
ATOM 733 O O . PHE A 1 86 ? 42.300 7.978 -2.361 1.00 89.56 86 PHE A O 1
ATOM 740 N N . PRO A 1 87 ? 42.473 8.430 -0.169 1.00 84.81 87 PRO A N 1
ATOM 741 C CA . PRO A 1 87 ? 42.589 9.866 -0.369 1.00 84.81 87 PRO A CA 1
ATOM 742 C C . PRO A 1 87 ? 44.014 10.206 -0.838 1.00 84.81 87 PRO A C 1
ATOM 744 O O . PRO A 1 87 ? 44.978 9.955 -0.119 1.00 84.81 87 PRO A O 1
ATOM 747 N N . GLY A 1 88 ? 44.153 10.784 -2.034 1.00 85.12 88 GLY A N 1
ATOM 748 C CA . GLY A 1 88 ? 45.432 11.308 -2.539 1.00 85.12 88 GLY A CA 1
ATOM 749 C C . GLY A 1 88 ? 46.215 10.416 -3.512 1.00 85.12 88 GLY A C 1
ATOM 750 O O . GLY A 1 88 ? 47.327 10.787 -3.875 1.00 85.12 88 GLY A O 1
ATOM 751 N N . SER A 1 89 ? 45.657 9.280 -3.945 1.00 62.22 89 SER A N 1
ATOM 752 C CA . SER A 1 89 ? 46.047 8.612 -5.202 1.00 62.22 89 SER A CA 1
ATOM 753 C C . SER A 1 89 ? 45.354 9.239 -6.405 1.00 62.22 89 SER A C 1
ATOM 755 O O . SER A 1 89 ? 44.161 9.587 -6.232 1.00 62.22 89 SER A O 1
#

Foldseek 3Di:
DDDDPDDPCPPLHFDDDPVPPVVRVVVSVVVCVVVCVVVVVVQVVDDDDPVNVVVVVVVVVVVVVVVVVVVVVCVVCVVVPDPDPDPPD

pLDDT: mean 93.52, std 6.84, range [58.41, 98.19]

Solvent-accessible surface area (backbone atoms only — not comparable to full-atom values): 5652 Å² total; per-residue (Å²): 134,83,80,76,93,62,80,80,81,67,73,99,60,74,81,68,59,94,85,36,57,67,62,34,51,53,50,48,53,51,53,41,54,75,72,38,48,64,57,51,54,64,53,66,74,49,92,74,55,71,68,57,51,52,52,49,54,51,52,53,50,54,49,49,53,51,52,51,53,48,52,54,49,48,60,60,54,54,76,67,75,60,81,75,92,65,82,88,117

Sequence (89 aa):
MGMARHAQFLGRTVMVQNNNLEKANRLLNNVLSKEGIFEQYRRTRYYEKPTEKRRRINYEKCKAIYCEDMTRKIQFILRKNRENPFPGS

Organism: NCBI:txid395501

InterPro domains:
  IPR001911 Small ribosomal subunit protein bS21 [PF01165] (13-65)
  IPR001911 Small ribosomal subunit protein bS21 [PTHR21109] (6-86)
  IPR001911 Small ribosomal subunit protein bS21 [TIGR00030] (12-66)
  IPR038380 Small ribosomal subunit protein bS21 superfamily [G3DSA:1.20.5.1150] (26-62)

Secondary structure (DSSP, 8-state):
-PPPSS-TT-SS--PPPTT-HHHHHHHHHHHHHHTTHHHHHHHHTSPPPHHHHHHHHHHHHHHHHHHHHHHHHHHHHHTT-S--SSTT-

Radius of gyration: 22.88 Å; Cα contacts (8 Å, |Δi|>4): 17; chains: 1; bounding box: 82×24×49 Å

Nearest PDB structures (foldseek):
  8any-assembly1_AQ  TM=9.737E-01  e=8.057E-08  Homo sapiens
  5aj3-assembly1_U  TM=9.631E-01  e=1.001E-07  Sus scrofa
  7nql-assembly1_AU  TM=9.678E-01  e=1.436E-07  Sus scrofa
  6zm6-assembly1_AQ  TM=9.738E-01  e=1.918E-07  Homo sapiens
  6gaz-assembly1_AU  TM=9.667E-01  e=1.918E-07  Sus scrofa